Protein AF-A0A3A5ASE4-F1 (afdb_monomer)

pLDDT: mean 78.03, std 17.89, range [36.72, 95.62]

Mean predicted aligned error: 13.05 Å

Structure (mmCIF, N/CA/C/O backbone):
data_AF-A0A3A5ASE4-F1
#
_entry.id   AF-A0A3A5ASE4-F1
#
loop_
_atom_site.group_PDB
_atom_site.id
_atom_site.type_symbol
_atom_site.label_atom_id
_atom_site.label_alt_id
_atom_site.label_comp_id
_atom_site.label_asym_id
_atom_site.label_entity_id
_atom_site.label_seq_id
_atom_site.pdbx_PDB_ins_code
_atom_site.Cartn_x
_atom_site.Cartn_y
_atom_site.Cartn_z
_atom_site.occupancy
_atom_site.B_iso_or_equiv
_atom_site.auth_seq_id
_atom_site.auth_comp_id
_atom_site.auth_asym_id
_atom_site.auth_atom_id
_atom_site.pdbx_PDB_model_num
ATOM 1 N N . MET A 1 1 ? 5.913 5.026 -16.926 1.00 58.53 1 MET A N 1
ATOM 2 C CA . MET A 1 1 ? 5.910 3.605 -17.330 1.00 58.53 1 MET A CA 1
ATOM 3 C C . MET A 1 1 ? 4.471 3.152 -17.312 1.00 58.53 1 MET A C 1
ATOM 5 O O . MET A 1 1 ? 3.774 3.554 -16.390 1.00 58.53 1 MET A O 1
ATOM 9 N N . ASN A 1 2 ? 4.043 2.373 -18.300 1.00 71.88 2 ASN A N 1
ATOM 10 C CA . ASN A 1 2 ? 2.690 1.827 -18.318 1.00 71.88 2 AS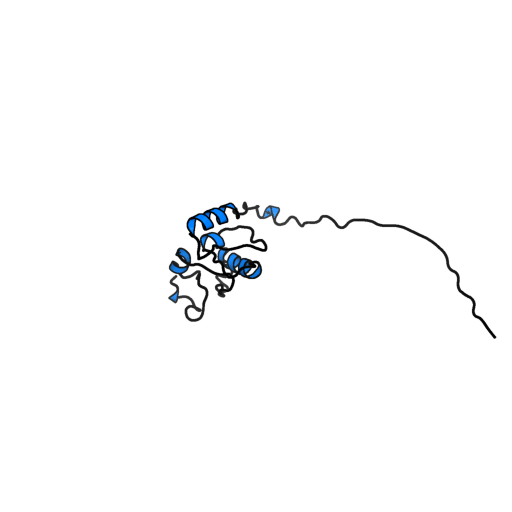N A CA 1
ATOM 11 C C . ASN A 1 2 ? 2.683 0.446 -17.658 1.00 71.88 2 ASN A C 1
ATOM 13 O O . ASN A 1 2 ? 3.694 -0.259 -17.664 1.00 71.88 2 ASN A O 1
ATOM 17 N N . ALA A 1 3 ? 1.530 0.029 -17.133 1.00 75.50 3 ALA A N 1
ATOM 18 C CA . ALA A 1 3 ? 1.371 -1.291 -16.525 1.00 75.50 3 ALA A CA 1
ATOM 19 C C . ALA A 1 3 ? 1.786 -2.426 -17.483 1.00 75.50 3 ALA A C 1
ATOM 21 O O . ALA A 1 3 ? 2.384 -3.407 -17.048 1.00 75.50 3 ALA A O 1
ATOM 22 N N . SER A 1 4 ? 1.553 -2.247 -18.787 1.00 81.50 4 SER A N 1
ATOM 23 C CA . SER A 1 4 ? 1.917 -3.181 -19.861 1.00 81.50 4 SER A CA 1
ATOM 24 C C . SER A 1 4 ? 3.424 -3.413 -20.022 1.00 81.50 4 SER A C 1
ATOM 26 O O . SER A 1 4 ? 3.824 -4.428 -20.581 1.00 81.50 4 SER A O 1
ATOM 28 N N . ASP A 1 5 ? 4.274 -2.512 -19.519 1.00 82.38 5 ASP A N 1
ATOM 29 C CA . ASP A 1 5 ? 5.736 -2.676 -19.547 1.00 82.38 5 ASP A CA 1
ATOM 30 C C . ASP A 1 5 ? 6.238 -3.571 -18.394 1.00 82.38 5 ASP A C 1
ATOM 32 O O . ASP A 1 5 ? 7.427 -3.896 -18.286 1.00 82.38 5 ASP A O 1
ATOM 36 N N . CYS A 1 6 ? 5.339 -3.964 -17.486 1.00 86.88 6 CYS A N 1
ATOM 37 C CA . CYS A 1 6 ? 5.652 -4.808 -16.349 1.00 86.88 6 CYS A CA 1
ATOM 38 C C . CYS A 1 6 ? 5.908 -6.252 -16.795 1.00 86.88 6 CYS A C 1
ATOM 40 O O . CYS A 1 6 ? 5.033 -6.929 -17.326 1.00 86.88 6 CYS A O 1
ATOM 42 N N . ARG A 1 7 ? 7.074 -6.802 -16.439 1.00 88.19 7 ARG A N 1
ATOM 43 C CA . ARG A 1 7 ? 7.436 -8.209 -16.722 1.00 88.19 7 ARG A CA 1
ATOM 44 C C . ARG A 1 7 ? 6.494 -9.246 -16.097 1.00 88.19 7 ARG A C 1
ATOM 46 O O . ARG A 1 7 ? 6.615 -10.433 -16.383 1.00 88.19 7 ARG A O 1
ATOM 53 N N . LYS A 1 8 ? 5.639 -8.822 -15.168 1.00 86.75 8 LYS A N 1
ATOM 54 C CA . LYS A 1 8 ? 4.665 -9.662 -14.470 1.00 86.75 8 LYS A CA 1
ATOM 55 C C . LYS A 1 8 ? 3.223 -9.256 -14.771 1.00 86.75 8 LYS A C 1
ATOM 57 O O . LYS A 1 8 ? 2.352 -9.757 -14.077 1.00 86.75 8 LYS A O 1
ATOM 62 N N . TYR A 1 9 ? 2.977 -8.403 -15.770 1.00 86.06 9 TYR A N 1
ATOM 63 C CA . TYR A 1 9 ? 1.654 -7.857 -16.091 1.00 86.06 9 TYR A CA 1
ATOM 64 C C . TYR A 1 9 ? 0.544 -8.925 -16.094 1.00 86.06 9 TYR A C 1
ATOM 66 O O . TYR A 1 9 ? -0.379 -8.819 -15.298 1.00 86.06 9 TYR A O 1
ATOM 74 N N . ASP A 1 10 ? 0.705 -10.017 -16.848 1.00 84.75 10 ASP A N 1
ATOM 75 C CA . ASP A 1 10 ? -0.306 -11.089 -16.947 1.00 84.75 10 ASP A CA 1
ATOM 76 C C . ASP A 1 10 ? -0.340 -12.079 -15.766 1.00 84.75 10 ASP A C 1
ATOM 78 O O . ASP A 1 10 ? -1.154 -12.997 -15.742 1.00 84.75 10 ASP A O 1
ATOM 82 N N . THR A 1 11 ? 0.579 -11.963 -14.801 1.00 87.75 11 THR A N 1
ATOM 83 C CA . THR A 1 11 ? 0.750 -12.964 -13.720 1.00 87.75 11 THR A CA 1
ATOM 84 C C . THR A 1 11 ? 0.734 -12.368 -12.315 1.00 87.75 11 THR A C 1
ATOM 86 O O . THR A 1 11 ? 0.893 -13.100 -11.341 1.00 87.75 11 THR A O 1
ATOM 89 N N . CYS A 1 12 ? 0.614 -11.048 -12.192 1.00 88.81 12 CYS A N 1
ATOM 90 C CA . CYS A 1 12 ? 0.630 -10.336 -10.922 1.00 88.81 12 CYS A CA 1
ATOM 91 C C . CYS A 1 12 ? 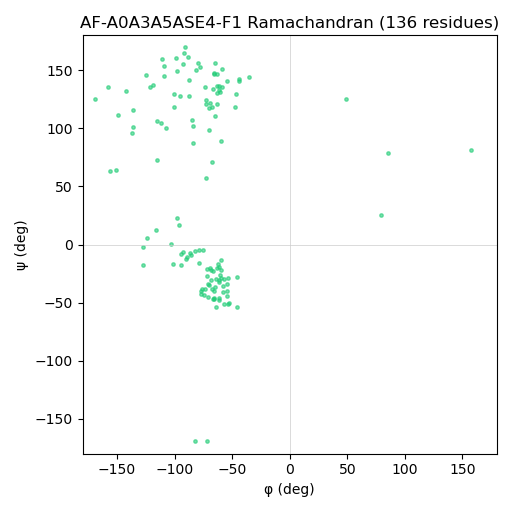-0.801 -10.004 -10.514 1.00 88.81 12 CYS A C 1
ATOM 93 O O . CYS A 1 12 ? -1.444 -9.208 -11.188 1.00 88.81 12 CYS A O 1
ATOM 95 N N . ASN A 1 13 ? -1.261 -10.532 -9.378 1.00 88.69 13 ASN A N 1
ATOM 96 C CA . ASN A 1 13 ? -2.599 -10.233 -8.855 1.00 88.69 13 ASN A CA 1
ATOM 97 C C . ASN A 1 13 ? -2.590 -9.117 -7.803 1.00 88.69 13 ASN A C 1
ATOM 99 O O . ASN A 1 13 ? -3.531 -8.992 -7.027 1.00 88.69 13 ASN A O 1
ATOM 103 N N . ALA A 1 14 ? -1.515 -8.327 -7.725 1.00 90.75 14 ALA A N 1
ATOM 104 C CA . ALA A 1 14 ? -1.455 -7.211 -6.790 1.00 90.75 14 ALA A CA 1
ATOM 105 C C . ALA A 1 14 ? -2.416 -6.092 -7.245 1.00 90.75 14 ALA A C 1
ATOM 107 O O . ALA A 1 14 ? -2.172 -5.507 -8.303 1.00 90.75 14 ALA A O 1
ATOM 108 N N . PRO A 1 15 ? -3.447 -5.743 -6.454 1.00 90.69 15 PRO A N 1
ATOM 109 C CA . PRO A 1 15 ? -4.464 -4.758 -6.841 1.00 90.69 15 PRO A CA 1
ATOM 110 C C . PRO A 1 15 ? -3.924 -3.322 -6.847 1.00 90.69 15 PRO A C 1
ATOM 112 O O . PRO A 1 15 ? -4.466 -2.451 -7.517 1.00 90.69 15 PRO A O 1
ATOM 115 N N . ILE A 1 16 ? -2.824 -3.070 -6.128 1.00 92.00 16 ILE A N 1
ATOM 116 C CA . ILE A 1 16 ? -2.086 -1.807 -6.178 1.00 92.00 16 ILE A CA 1
ATOM 117 C C . ILE A 1 16 ? -0.729 -2.067 -6.833 1.00 92.00 16 ILE A C 1
ATOM 119 O O . ILE A 1 16 ? 0.185 -2.630 -6.218 1.00 92.00 16 ILE A O 1
ATOM 123 N N . CYS A 1 17 ? -0.595 -1.651 -8.093 1.00 90.81 17 CYS A N 1
ATOM 124 C CA . CYS A 1 17 ? 0.618 -1.838 -8.880 1.00 90.81 17 CYS A CA 1
ATOM 125 C C . CYS A 1 17 ? 1.474 -0.553 -8.928 1.00 90.81 17 CYS A C 1
ATOM 127 O O . CYS A 1 17 ? 0.980 0.497 -9.326 1.00 90.81 17 CYS A O 1
ATOM 129 N N . PRO A 1 18 ? 2.786 -0.621 -8.622 1.00 89.00 18 PRO A N 1
ATOM 130 C CA . PRO A 1 18 ? 3.703 0.522 -8.727 1.00 89.00 18 PRO A CA 1
ATOM 131 C C . PRO A 1 18 ? 3.859 1.110 -10.137 1.00 89.00 18 PRO A C 1
ATOM 133 O O . PRO A 1 18 ? 4.355 2.224 -10.279 1.00 89.00 18 PRO A O 1
ATOM 136 N N . LEU A 1 19 ? 3.509 0.339 -11.170 1.00 89.38 19 LEU A N 1
ATOM 137 C CA . LEU A 1 19 ? 3.606 0.729 -12.579 1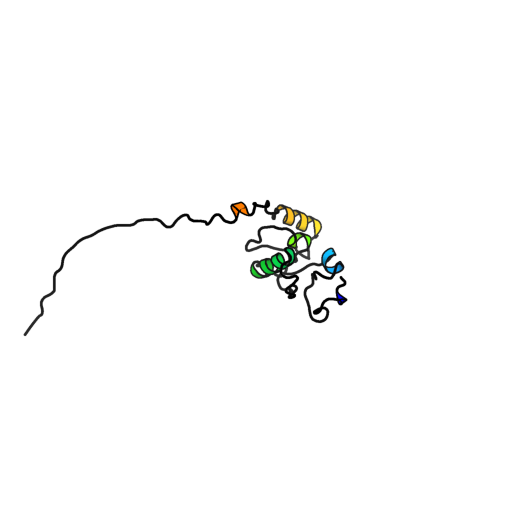.00 89.38 19 LEU A CA 1
ATOM 138 C C . LEU A 1 19 ? 2.254 1.103 -13.192 1.00 89.38 19 LEU A C 1
ATOM 140 O O . LEU A 1 19 ? 2.207 1.427 -14.375 1.00 89.38 19 LEU A O 1
ATOM 144 N N . ASP A 1 20 ? 1.174 1.046 -12.414 1.00 88.75 20 ASP A N 1
ATOM 145 C CA . ASP A 1 20 ? -0.155 1.432 -12.869 1.00 88.75 20 ASP A CA 1
ATOM 146 C C . ASP A 1 20 ? -0.664 2.647 -12.088 1.00 88.75 20 ASP A C 1
ATOM 148 O O . ASP A 1 20 ? -1.067 2.550 -10.929 1.00 88.75 20 ASP A O 1
ATOM 152 N N . GLU A 1 21 ? -0.670 3.807 -12.740 1.00 87.50 21 GLU A N 1
ATOM 153 C CA . GLU A 1 21 ? -1.137 5.057 -12.137 1.00 87.50 21 GLU A CA 1
ATOM 154 C C . GLU A 1 21 ? -2.611 5.002 -11.726 1.00 87.50 21 GLU A C 1
ATOM 156 O O . GLU A 1 21 ? -2.997 5.662 -10.760 1.00 87.50 21 GLU A O 1
ATOM 161 N N . GLN A 1 22 ? -3.442 4.230 -12.434 1.00 87.06 22 GLN A N 1
ATOM 162 C CA . GLN A 1 22 ? -4.860 4.120 -12.106 1.00 87.06 22 GLN A CA 1
ATOM 163 C C . GLN A 1 22 ? -5.057 3.325 -10.813 1.00 87.06 22 GLN A C 1
ATOM 165 O O . GLN A 1 22 ? -5.767 3.784 -9.913 1.00 87.06 22 GLN A O 1
ATOM 170 N N . SER A 1 23 ? -4.354 2.196 -10.680 1.00 88.44 23 SER A N 1
ATOM 171 C CA . SER A 1 23 ? -4.288 1.440 -9.427 1.00 88.44 23 SER A CA 1
ATOM 172 C C . SER A 1 23 ? -3.746 2.277 -8.267 1.00 88.44 23 SER A C 1
ATOM 174 O O . SER A 1 23 ? -4.212 2.143 -7.144 1.00 88.44 23 SER A O 1
ATOM 176 N N . LEU A 1 24 ? -2.793 3.184 -8.497 1.00 89.25 24 LEU A N 1
ATOM 177 C CA . LEU A 1 24 ? -2.300 4.062 -7.429 1.00 89.25 24 LEU A CA 1
ATOM 178 C C . LEU A 1 24 ? -3.333 5.123 -7.006 1.00 89.25 24 LEU A C 1
ATOM 180 O O . LEU A 1 24 ? -3.403 5.476 -5.831 1.00 89.25 24 LEU A O 1
ATOM 184 N N . LYS A 1 25 ? -4.158 5.629 -7.930 1.00 87.19 25 LYS A N 1
ATOM 185 C CA . LYS A 1 25 ? -5.150 6.680 -7.629 1.00 87.19 25 LYS A CA 1
ATOM 186 C C . LYS A 1 25 ? -6.391 6.160 -6.912 1.00 87.19 25 LYS A C 1
ATOM 188 O O . LYS A 1 25 ? -6.881 6.827 -6.006 1.00 87.19 25 LYS A O 1
ATOM 193 N N . CYS A 1 26 ? -6.913 5.015 -7.342 1.00 86.94 26 CYS A N 1
ATOM 194 C CA . CYS A 1 26 ? -8.200 4.491 -6.872 1.00 86.94 26 CYS A CA 1
ATOM 195 C C . CYS A 1 26 ? -8.096 3.080 -6.283 1.00 86.94 26 CYS A C 1
ATOM 197 O O . CYS A 1 26 ? -9.119 2.467 -5.990 1.00 86.94 26 CYS A O 1
ATOM 199 N N . GLY A 1 27 ? -6.885 2.540 -6.146 1.00 88.00 27 GLY A N 1
ATOM 200 C CA . GLY A 1 27 ? -6.685 1.185 -5.659 1.00 88.00 27 GLY A CA 1
ATOM 201 C C . GLY A 1 27 ? -6.937 1.059 -4.165 1.00 88.00 27 GLY A C 1
ATOM 202 O O . GLY A 1 27 ? -6.462 1.853 -3.344 1.00 88.00 27 GLY A O 1
ATOM 203 N N . ILE A 1 28 ? -7.648 -0.008 -3.837 1.00 93.81 28 ILE A N 1
ATOM 204 C CA . ILE A 1 28 ? -7.802 -0.537 -2.491 1.00 93.81 28 ILE A CA 1
ATOM 205 C C . ILE A 1 28 ? -7.032 -1.854 -2.404 1.00 93.81 28 ILE A C 1
ATOM 207 O O . ILE A 1 28 ? -6.797 -2.514 -3.414 1.00 93.81 28 ILE A O 1
ATOM 211 N N . TRP A 1 29 ? -6.596 -2.212 -1.203 1.00 95.62 29 TRP A N 1
ATOM 212 C CA . TRP A 1 29 ? -5.898 -3.470 -0.956 1.00 95.62 29 TRP A CA 1
ATOM 213 C C . TRP A 1 29 ? -6.316 -4.061 0.384 1.00 95.62 29 TRP A C 1
ATOM 215 O O . TRP A 1 29 ? -6.289 -3.366 1.405 1.00 95.62 29 TRP A O 1
ATOM 225 N N . TYR A 1 30 ? -6.648 -5.343 0.393 1.00 94.50 30 TYR A N 1
ATOM 226 C CA . TYR A 1 30 ? -6.971 -6.118 1.580 1.00 94.50 30 TYR A CA 1
ATOM 227 C C . TYR A 1 30 ? -5.755 -6.928 2.066 1.00 94.50 30 TYR A C 1
ATOM 229 O O . TYR A 1 30 ? -4.912 -7.336 1.267 1.00 94.50 30 TYR A O 1
ATOM 237 N N . PRO A 1 31 ? -5.614 -7.181 3.382 1.00 92.81 31 PRO A N 1
ATOM 238 C CA . PRO A 1 31 ? -4.455 -7.884 3.941 1.00 92.81 31 PRO A CA 1
ATOM 239 C C . PRO A 1 31 ? -4.198 -9.307 3.430 1.00 92.81 31 PRO A C 1
ATOM 241 O O . PRO A 1 31 ? -3.077 -9.796 3.583 1.00 92.81 31 PRO A O 1
ATOM 244 N N . ASP A 1 32 ? -5.214 -9.971 2.889 1.00 92.06 32 ASP A N 1
ATOM 245 C CA . ASP A 1 32 ? -5.160 -11.298 2.272 1.00 92.06 32 ASP A CA 1
ATOM 246 C C . ASP A 1 32 ? -4.838 -11.267 0.768 1.00 92.06 32 ASP A C 1
ATOM 248 O O . ASP A 1 32 ? -4.511 -12.307 0.196 1.00 92.06 32 ASP A O 1
ATOM 252 N N . GLU A 1 33 ? -4.852 -10.091 0.137 1.00 93.94 33 GLU A N 1
ATOM 253 C CA . GLU A 1 33 ? -4.498 -9.930 -1.271 1.00 93.94 33 GLU A CA 1
ATOM 254 C C . GLU A 1 33 ? -2.983 -9.894 -1.507 1.00 93.94 33 GLU A C 1
ATOM 256 O O . GLU A 1 33 ? -2.171 -9.512 -0.652 1.00 93.94 33 GLU A O 1
ATOM 261 N N . GLU A 1 34 ? -2.586 -10.247 -2.732 1.00 92.12 34 GLU A N 1
ATOM 262 C CA . GLU A 1 34 ? -1.182 -10.259 -3.118 1.00 92.12 34 GLU A CA 1
ATOM 263 C C . GLU A 1 34 ? -0.565 -8.853 -3.115 1.00 92.12 34 GLU A C 1
ATOM 265 O O . GLU A 1 34 ? -1.182 -7.839 -3.438 1.00 92.12 34 GLU A O 1
ATOM 270 N N . VAL A 1 35 ? 0.719 -8.803 -2.772 1.00 93.00 35 VAL A N 1
ATOM 271 C CA . VAL A 1 35 ? 1.540 -7.593 -2.844 1.00 93.00 35 VAL A CA 1
ATOM 272 C C . VAL A 1 35 ? 2.528 -7.759 -3.989 1.00 93.00 35 VAL A C 1
ATOM 274 O O . VAL A 1 35 ? 3.035 -8.860 -4.204 1.00 93.00 35 VAL A O 1
ATOM 277 N N . CY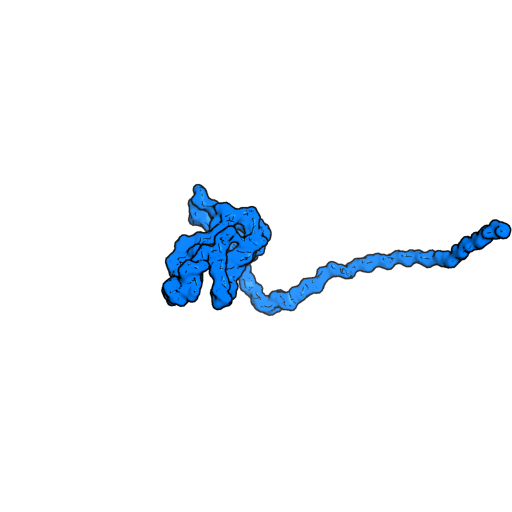S A 1 36 ? 2.849 -6.667 -4.690 1.00 91.94 36 CYS A N 1
ATOM 278 C CA . CYS A 1 36 ? 3.777 -6.692 -5.820 1.00 91.94 36 CYS A CA 1
ATOM 279 C C . CYS A 1 36 ? 5.076 -7.467 -5.480 1.00 91.94 36 CYS A C 1
ATOM 281 O O . CYS A 1 36 ? 5.814 -7.067 -4.570 1.00 91.94 36 CYS A O 1
ATOM 283 N N . PRO A 1 37 ? 5.387 -8.568 -6.197 1.00 88.25 37 PRO A N 1
ATOM 284 C CA . PRO A 1 37 ? 6.524 -9.432 -5.874 1.00 88.25 37 PRO A CA 1
ATOM 285 C C . PRO A 1 37 ? 7.846 -8.963 -6.505 1.00 88.25 37 PRO A C 1
ATOM 287 O O . PRO A 1 37 ? 8.904 -9.533 -6.228 1.00 88.25 37 PRO A O 1
ATOM 290 N N . ILE A 1 38 ? 7.814 -7.948 -7.377 1.00 89.94 38 ILE A N 1
ATOM 291 C CA . ILE A 1 38 ? 8.992 -7.475 -8.114 1.00 89.94 38 ILE A CA 1
ATOM 292 C C . ILE A 1 38 ? 9.970 -6.798 -7.154 1.00 89.94 38 ILE A C 1
ATOM 294 O O . ILE A 1 38 ? 9.648 -5.800 -6.509 1.00 89.94 38 ILE A O 1
ATOM 298 N N . ARG A 1 39 ? 11.200 -7.320 -7.106 1.00 87.50 39 ARG A N 1
ATOM 299 C CA . ARG A 1 39 ? 12.260 -6.883 -6.180 1.00 87.50 39 ARG A CA 1
ATOM 300 C C . ARG A 1 39 ? 12.602 -5.396 -6.276 1.00 87.50 39 ARG A C 1
ATOM 302 O O . ARG A 1 39 ? 12.985 -4.818 -5.267 1.00 87.50 39 ARG A O 1
ATOM 309 N N . ASP A 1 40 ? 12.438 -4.784 -7.441 1.00 87.81 40 ASP A N 1
ATOM 310 C CA . ASP A 1 40 ? 12.708 -3.355 -7.623 1.00 87.81 40 ASP A CA 1
ATOM 311 C C . ASP A 1 40 ? 11.691 -2.489 -6.861 1.00 87.81 40 ASP A C 1
ATOM 313 O O . ASP A 1 40 ? 12.030 -1.424 -6.351 1.00 87.81 40 ASP A O 1
ATOM 317 N N . TYR A 1 41 ? 10.457 -2.982 -6.699 1.00 89.19 41 TYR A N 1
ATOM 318 C CA . TYR A 1 41 ? 9.367 -2.243 -6.062 1.00 89.19 41 TYR A CA 1
ATOM 319 C C . TYR A 1 41 ? 9.100 -2.649 -4.613 1.00 89.19 41 TYR A C 1
ATOM 321 O O . TYR A 1 41 ? 8.503 -1.873 -3.871 1.00 89.19 41 TYR A O 1
ATOM 329 N N . VAL A 1 42 ? 9.592 -3.805 -4.142 1.00 86.62 42 VAL A N 1
ATOM 330 C CA . VAL A 1 42 ? 9.417 -4.198 -2.725 1.00 86.62 42 VAL A CA 1
ATOM 331 C C . VAL A 1 42 ? 10.080 -3.234 -1.735 1.00 86.62 42 VAL A C 1
ATOM 333 O O . VAL A 1 42 ? 9.784 -3.285 -0.540 1.00 86.62 42 VAL A O 1
ATOM 336 N N . ALA A 1 43 ? 10.997 -2.385 -2.209 1.00 87.31 43 ALA A N 1
ATOM 337 C CA . ALA A 1 43 ? 11.655 -1.361 -1.408 1.00 87.31 43 ALA A CA 1
ATOM 338 C C . ALA A 1 43 ? 10.786 -0.109 -1.187 1.00 87.31 43 ALA A C 1
ATOM 340 O O . ALA A 1 43 ? 11.085 0.657 -0.271 1.00 87.31 43 ALA A O 1
ATOM 341 N N . LEU A 1 44 ? 9.717 0.086 -1.969 1.00 90.88 44 LEU A N 1
ATOM 342 C CA . LEU A 1 44 ? 8.833 1.242 -1.834 1.00 90.88 44 LEU A CA 1
ATOM 343 C C . LEU A 1 44 ? 8.171 1.259 -0.444 1.00 90.88 44 LEU A C 1
ATOM 345 O O . LEU A 1 44 ? 7.706 0.211 0.016 1.00 90.88 44 LEU A O 1
ATOM 349 N N . PRO A 1 45 ? 8.093 2.422 0.233 1.00 89.62 45 PRO A N 1
ATOM 350 C CA . PRO A 1 45 ? 7.559 2.501 1.592 1.00 89.62 45 PRO A CA 1
ATOM 351 C C . PRO A 1 45 ? 6.157 1.902 1.739 1.00 89.62 45 PRO A C 1
ATOM 353 O O . PRO A 1 45 ? 5.929 1.120 2.660 1.00 89.62 45 PRO A O 1
ATOM 356 N N . TRP A 1 46 ? 5.248 2.191 0.805 1.00 91.19 46 TRP A N 1
ATOM 357 C CA . TRP A 1 46 ? 3.876 1.685 0.844 1.00 91.19 46 TRP A CA 1
ATOM 358 C C . TRP A 1 46 ? 3.788 0.177 0.574 1.00 91.19 46 TRP A C 1
ATOM 360 O O . TRP A 1 46 ? 3.025 -0.516 1.246 1.00 91.19 46 TRP A O 1
ATOM 370 N N . VAL A 1 47 ? 4.649 -0.369 -0.293 1.00 92.69 47 VAL A N 1
ATOM 371 C CA . VAL A 1 47 ? 4.755 -1.824 -0.516 1.00 92.69 47 VAL A CA 1
ATOM 372 C C . VAL A 1 47 ? 5.276 -2.520 0.745 1.00 92.69 47 VAL A C 1
ATOM 374 O O . VAL A 1 47 ? 4.786 -3.577 1.151 1.00 92.69 47 VAL A O 1
ATOM 377 N N . GLN A 1 48 ? 6.244 -1.913 1.440 1.00 91.50 48 GLN A N 1
ATOM 378 C CA . GLN A 1 48 ? 6.689 -2.413 2.741 1.00 91.50 48 GLN A CA 1
ATOM 379 C C . GLN A 1 48 ? 5.585 -2.329 3.800 1.00 91.50 48 GLN A C 1
ATOM 381 O O . GLN A 1 48 ? 5.506 -3.219 4.653 1.00 91.50 48 GLN A O 1
ATOM 386 N N . SER A 1 49 ? 4.757 -1.282 3.772 1.00 91.88 49 SER A N 1
ATOM 387 C CA . SER A 1 49 ? 3.590 -1.149 4.646 1.00 91.88 49 SER A CA 1
ATOM 388 C C . SER A 1 49 ? 2.597 -2.281 4.405 1.00 91.88 49 SER A C 1
ATOM 390 O O . SER A 1 49 ? 2.253 -2.950 5.377 1.00 91.88 49 SER A O 1
ATOM 392 N N . GLN A 1 50 ? 2.244 -2.596 3.151 1.00 93.38 50 GLN A N 1
ATOM 393 C CA . GLN A 1 50 ? 1.381 -3.743 2.824 1.00 93.38 50 GLN A CA 1
ATOM 394 C C . GLN A 1 50 ? 1.932 -5.043 3.426 1.00 93.38 50 GLN A C 1
ATOM 396 O O . GLN A 1 50 ? 1.257 -5.715 4.200 1.00 93.38 50 GLN A O 1
ATOM 401 N N . ARG A 1 51 ? 3.218 -5.357 3.203 1.00 91.88 51 ARG A N 1
ATOM 402 C CA . ARG A 1 51 ? 3.841 -6.586 3.746 1.00 91.88 51 ARG A CA 1
ATOM 403 C C . ARG A 1 51 ? 3.893 -6.624 5.275 1.00 91.88 51 ARG A C 1
ATOM 405 O O . ARG A 1 51 ? 3.912 -7.707 5.860 1.00 91.88 51 ARG A O 1
ATOM 412 N N . LYS A 1 52 ? 3.986 -5.467 5.937 1.00 90.62 52 LYS A N 1
ATOM 413 C CA . LYS A 1 52 ? 3.927 -5.373 7.405 1.00 90.62 52 LYS A CA 1
ATOM 414 C C . LYS A 1 52 ? 2.498 -5.562 7.901 1.00 90.62 52 LYS A C 1
ATOM 416 O O . LYS A 1 52 ? 2.315 -6.281 8.877 1.00 90.62 52 LYS A O 1
ATOM 421 N N . ILE A 1 53 ? 1.521 -4.947 7.238 1.00 91.75 53 ILE A N 1
ATOM 422 C CA . ILE A 1 53 ? 0.098 -5.044 7.573 1.00 91.75 53 ILE A CA 1
ATOM 423 C C . ILE A 1 53 ? -0.397 -6.472 7.361 1.00 91.75 53 ILE A C 1
ATOM 425 O O . ILE A 1 53 ? -0.952 -7.029 8.295 1.00 91.75 53 ILE A O 1
ATOM 429 N N . ALA A 1 54 ? -0.080 -7.122 6.239 1.00 91.00 54 ALA A N 1
ATOM 430 C CA . ALA A 1 54 ? -0.447 -8.51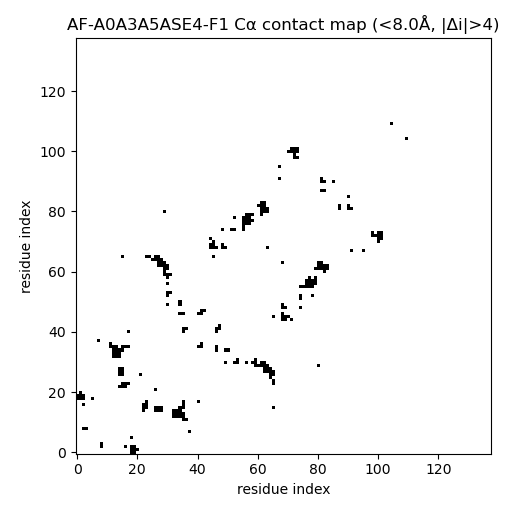9 5.973 1.00 91.00 54 ALA A CA 1
ATOM 431 C C . ALA A 1 54 ? 0.001 -9.487 7.089 1.00 91.00 54 ALA A C 1
ATOM 433 O O . ALA A 1 54 ? -0.637 -10.495 7.355 1.00 91.00 54 ALA A O 1
ATOM 434 N N . LYS A 1 55 ? 1.094 -9.166 7.797 1.00 88.81 55 LYS A N 1
ATOM 435 C CA . LYS A 1 55 ? 1.616 -9.971 8.919 1.00 88.81 55 LYS A CA 1
ATOM 436 C C . LYS A 1 55 ? 1.059 -9.589 10.295 1.00 88.81 55 LYS A C 1
ATOM 438 O O . LYS A 1 55 ? 1.371 -10.261 11.276 1.00 88.81 55 LYS A O 1
ATOM 443 N N . ARG A 1 56 ? 0.385 -8.444 10.418 1.00 87.62 56 ARG A N 1
ATOM 444 C CA . ARG A 1 56 ? 0.016 -7.810 11.705 1.00 87.62 56 ARG A CA 1
ATOM 445 C C . ARG A 1 56 ? -1.466 -7.474 11.823 1.00 87.62 56 ARG A C 1
ATOM 447 O O . ARG A 1 56 ? -1.925 -7.213 12.937 1.00 87.62 56 ARG A O 1
ATOM 454 N N . SER A 1 57 ? -2.166 -7.436 10.697 1.00 84.94 57 SER A N 1
ATOM 455 C CA . SER A 1 57 ? -3.611 -7.358 10.621 1.00 84.94 57 SER A CA 1
ATOM 456 C C . SER A 1 57 ? -4.196 -8.608 11.279 1.00 84.94 57 SER A C 1
ATOM 458 O O . SER A 1 57 ? -3.729 -9.721 11.042 1.00 84.94 57 SER A O 1
ATOM 460 N N . GLY A 1 58 ? -5.192 -8.401 12.137 1.00 78.31 5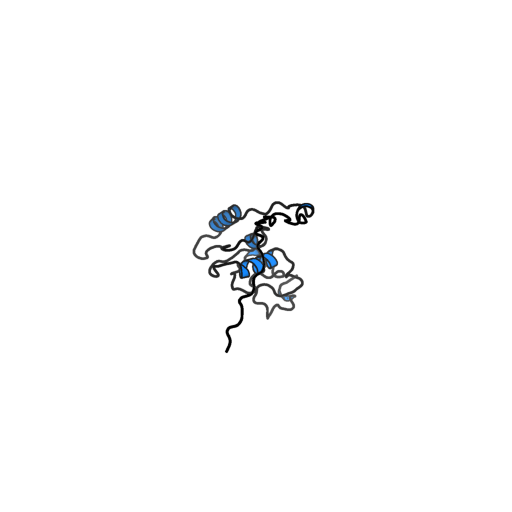8 GLY A N 1
ATOM 461 C CA . GLY A 1 58 ? -6.048 -9.479 12.632 1.00 78.31 58 GLY A CA 1
ATOM 462 C C . GLY A 1 58 ? -7.319 -9.663 11.799 1.00 78.31 58 GLY A C 1
ATOM 463 O O . GLY A 1 58 ? -8.067 -10.596 12.060 1.00 78.31 58 GLY A O 1
ATOM 464 N N . ARG A 1 59 ? -7.572 -8.768 10.835 1.00 84.44 59 ARG A N 1
ATOM 465 C CA . ARG A 1 59 ? -8.822 -8.645 10.080 1.00 84.44 59 ARG A CA 1
ATOM 466 C C . ARG A 1 59 ? -8.537 -8.443 8.595 1.00 84.44 59 ARG A C 1
ATOM 468 O O . ARG A 1 59 ? -7.918 -7.451 8.209 1.00 84.44 59 ARG A O 1
ATOM 475 N N . THR A 1 60 ? -8.949 -9.405 7.778 1.00 88.31 60 THR A N 1
ATOM 476 C CA . THR A 1 60 ? -8.763 -9.400 6.317 1.00 88.31 60 THR A CA 1
ATOM 477 C C . THR A 1 60 ? -9.978 -8.842 5.576 1.00 88.31 60 THR A C 1
ATOM 479 O O . THR A 1 60 ? -9.895 -8.576 4.393 1.00 88.31 60 THR A O 1
ATOM 482 N N . ASP A 1 61 ? -11.083 -8.590 6.277 1.00 91.31 61 ASP A N 1
ATOM 483 C CA . ASP A 1 61 ? -12.341 -8.015 5.779 1.00 91.31 61 ASP A CA 1
ATOM 484 C C . ASP A 1 61 ? -12.280 -6.498 5.527 1.00 91.31 61 ASP A C 1
ATOM 486 O O . ASP A 1 61 ? -13.237 -5.900 5.042 1.00 91.31 61 ASP A O 1
ATOM 490 N N . ARG A 1 62 ? -11.157 -5.854 5.860 1.00 92.69 62 ARG A N 1
ATOM 491 C CA . ARG A 1 62 ? -10.987 -4.398 5.795 1.00 92.69 62 ARG A CA 1
ATOM 492 C C . ARG A 1 62 ? -9.878 -4.009 4.839 1.00 92.69 62 ARG A C 1
ATOM 494 O O . ARG A 1 62 ? -8.791 -4.584 4.893 1.00 92.69 62 ARG A O 1
ATOM 501 N N . TYR A 1 63 ? -10.123 -2.978 4.038 1.00 94.31 63 TYR A N 1
ATOM 502 C CA . TYR A 1 63 ? -9.184 -2.532 3.014 1.00 94.31 63 TYR A CA 1
ATOM 503 C C . TYR A 1 63 ? -8.343 -1.341 3.463 1.00 94.31 63 TYR A C 1
ATOM 505 O O . TYR A 1 63 ? -8.673 -0.592 4.383 1.00 94.31 63 TYR A O 1
ATOM 513 N N . PHE A 1 64 ? -7.227 -1.151 2.778 1.00 94.12 64 PHE A N 1
ATOM 514 C CA . PHE A 1 64 ? -6.331 -0.023 2.939 1.00 94.12 64 PHE A CA 1
ATOM 515 C C . PHE A 1 64 ? -6.213 0.703 1.605 1.00 94.12 64 PHE A C 1
ATOM 517 O O . PHE A 1 64 ? -6.033 0.078 0.561 1.00 94.12 64 PHE A O 1
ATOM 524 N N . THR A 1 65 ? -6.282 2.030 1.646 1.00 93.38 65 THR A N 1
ATOM 525 C CA . THR A 1 65 ? -6.034 2.880 0.478 1.00 93.38 65 THR A CA 1
ATOM 526 C C . THR A 1 65 ? -4.552 3.225 0.373 1.00 93.38 65 THR A C 1
ATOM 528 O O . THR A 1 65 ? -3.811 3.169 1.365 1.00 93.38 65 THR A O 1
ATOM 531 N N . LEU A 1 66 ? -4.100 3.653 -0.810 1.00 91.50 66 LEU A N 1
ATOM 532 C CA . LEU A 1 66 ? -2.710 4.084 -0.995 1.00 91.50 66 LEU A CA 1
ATOM 533 C C . LEU A 1 66 ? -2.306 5.181 0.007 1.00 91.50 66 LEU A C 1
ATOM 535 O O . LEU A 1 66 ? -1.234 5.100 0.605 1.00 91.50 66 LEU A O 1
ATOM 539 N N . SER A 1 67 ? -3.193 6.143 0.290 1.00 89.88 67 SER A N 1
ATOM 540 C CA . SER A 1 67 ? -2.935 7.222 1.257 1.00 89.88 67 SER A CA 1
ATOM 541 C C . SER A 1 67 ? -2.654 6.723 2.681 1.00 89.88 67 SER A C 1
ATOM 543 O O . SER A 1 67 ? -1.931 7.377 3.437 1.00 89.88 67 SER A O 1
ATOM 545 N N . MET A 1 68 ? -3.212 5.572 3.069 1.00 90.81 68 MET A N 1
ATOM 546 C CA . MET A 1 68 ? -2.915 4.928 4.352 1.00 90.81 68 MET A CA 1
ATOM 547 C C . MET A 1 68 ? -1.566 4.206 4.314 1.00 90.81 68 MET A C 1
ATOM 549 O O . MET A 1 68 ? -0.815 4.255 5.288 1.00 90.81 68 MET A O 1
ATOM 553 N N . LEU A 1 69 ? -1.253 3.545 3.198 1.00 91.44 69 LEU A N 1
ATOM 554 C CA . LEU A 1 69 ? -0.042 2.738 3.024 1.00 91.44 69 LEU A CA 1
ATOM 555 C C . LEU A 1 69 ? 1.224 3.593 2.871 1.00 91.44 69 LEU A C 1
ATOM 557 O O . LEU A 1 69 ? 2.272 3.242 3.420 1.00 91.44 69 LEU A O 1
ATOM 561 N N . GLU A 1 70 ? 1.126 4.719 2.162 1.00 89.88 70 GLU A N 1
ATOM 562 C CA . GLU A 1 70 ? 2.205 5.703 2.001 1.00 89.88 70 GLU A CA 1
ATOM 563 C C . GLU A 1 70 ? 2.506 6.458 3.291 1.00 89.88 70 GLU A C 1
ATOM 565 O O . GLU A 1 70 ? 3.607 6.983 3.475 1.00 89.88 70 GLU A O 1
ATOM 570 N N . ARG A 1 71 ? 1.558 6.475 4.230 1.00 83.44 71 ARG A N 1
ATOM 571 C CA . ARG A 1 71 ? 1.768 7.118 5.515 1.00 83.44 71 ARG A CA 1
ATOM 572 C C . ARG A 1 71 ? 2.819 6.356 6.315 1.00 83.44 71 ARG A C 1
ATOM 574 O O . ARG A 1 71 ? 2.605 5.217 6.730 1.00 83.44 71 ARG A O 1
ATOM 581 N N . ASN A 1 72 ? 3.928 7.027 6.626 1.00 80.81 72 ASN A N 1
ATOM 582 C CA . ASN A 1 72 ? 5.015 6.503 7.458 1.00 80.81 72 ASN A CA 1
ATOM 583 C C . ASN A 1 72 ? 4.618 6.424 8.953 1.00 80.81 72 ASN A C 1
ATOM 585 O O . ASN A 1 72 ? 5.226 7.038 9.835 1.00 80.81 72 ASN A O 1
ATOM 589 N N . CYS A 1 73 ? 3.545 5.693 9.252 1.00 83.31 73 CYS A N 1
ATOM 590 C CA . CYS A 1 73 ? 3.028 5.463 10.594 1.00 83.31 73 CYS A CA 1
ATOM 591 C C . CYS A 1 73 ? 3.631 4.197 11.225 1.00 83.31 73 CYS A C 1
ATOM 593 O O . CYS A 1 73 ? 4.337 3.398 10.603 1.00 83.31 73 CYS A O 1
ATOM 595 N N . THR A 1 74 ? 3.391 4.010 12.525 1.00 82.06 74 THR A N 1
ATOM 596 C CA . THR A 1 74 ? 3.805 2.777 13.205 1.00 82.06 74 THR A CA 1
ATOM 597 C C . THR A 1 74 ? 2.748 1.702 13.016 1.00 82.06 74 THR A C 1
ATOM 599 O O . THR A 1 74 ? 1.727 1.736 13.693 1.00 82.06 74 THR A O 1
ATOM 602 N N . ILE A 1 75 ? 3.042 0.710 12.176 1.00 85.12 75 ILE A N 1
ATOM 603 C CA . ILE A 1 75 ? 2.214 -0.491 12.033 1.00 85.12 75 ILE A CA 1
ATOM 604 C C . ILE A 1 75 ? 2.335 -1.339 13.309 1.00 85.12 75 ILE A C 1
ATOM 606 O O . ILE A 1 75 ? 3.334 -2.038 13.509 1.00 85.12 75 ILE A O 1
ATOM 610 N N . ARG A 1 76 ? 1.358 -1.216 14.214 1.00 78.94 76 ARG A N 1
ATOM 611 C CA . ARG A 1 76 ? 1.245 -2.027 15.440 1.00 78.94 76 ARG A CA 1
ATOM 612 C C . ARG A 1 76 ? 0.384 -3.269 15.176 1.00 78.94 76 ARG A C 1
ATOM 614 O O . ARG A 1 76 ? -0.289 -3.353 14.155 1.00 78.94 76 ARG A O 1
ATOM 621 N N . GLY A 1 77 ? 0.447 -4.253 16.076 1.00 79.62 77 GLY A N 1
ATOM 622 C CA . GLY A 1 77 ? -0.467 -5.399 16.028 1.00 79.62 77 GLY A CA 1
ATOM 623 C C . GLY A 1 77 ? -1.908 -4.934 16.232 1.00 79.62 77 GLY A C 1
ATOM 624 O O . GLY A 1 77 ? -2.138 -4.082 17.089 1.00 79.62 77 GLY A O 1
ATOM 625 N N . GLY A 1 78 ? -2.836 -5.462 15.431 1.00 80.75 78 GLY A N 1
ATOM 626 C CA . GLY A 1 78 ? -4.232 -5.013 15.432 1.00 80.75 78 GLY A CA 1
ATOM 627 C C . GLY A 1 78 ? -4.459 -3.717 14.653 1.00 80.75 78 GLY A C 1
ATOM 628 O O . GLY A 1 78 ? -5.382 -2.977 14.966 1.00 80.75 78 GLY A O 1
ATOM 629 N N . ILE A 1 79 ? -3.604 -3.408 13.674 1.00 87.00 79 ILE A N 1
ATOM 630 C CA . ILE A 1 79 ? -3.919 -2.363 12.698 1.00 87.00 79 ILE A CA 1
ATOM 631 C C . ILE A 1 79 ? -5.097 -2.820 11.838 1.00 87.00 79 ILE A C 1
ATOM 633 O O . ILE A 1 79 ? -5.118 -3.955 11.360 1.00 87.00 79 ILE A O 1
ATOM 637 N N . GLU A 1 80 ? -6.061 -1.931 11.645 1.00 90.12 80 GLU A N 1
ATOM 638 C CA . GLU A 1 80 ? -7.297 -2.232 10.928 1.00 90.12 80 GLU A CA 1
ATOM 639 C C . GLU A 1 80 ? -7.485 -1.248 9.782 1.00 90.12 80 GLU A C 1
ATOM 641 O O . GLU A 1 80 ? -7.076 -0.084 9.878 1.00 90.12 80 GLU A O 1
ATOM 646 N N . GLY A 1 81 ? -8.063 -1.749 8.696 1.00 91.44 81 GLY A N 1
ATOM 647 C CA . GLY A 1 81 ? -8.394 -0.964 7.51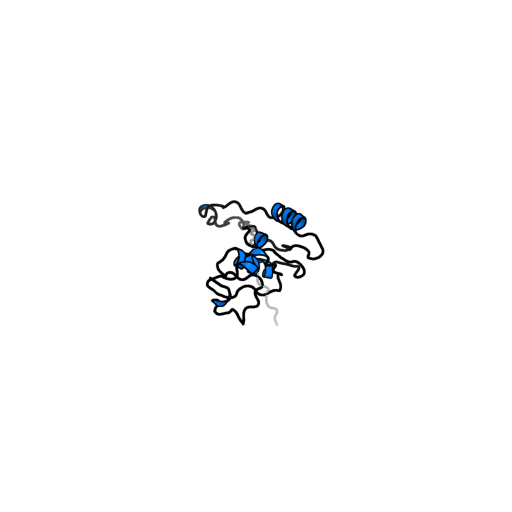7 1.00 91.44 81 GLY A CA 1
ATOM 648 C C . GLY A 1 81 ? -9.717 -0.214 7.660 1.00 91.44 81 GLY A C 1
ATOM 649 O O . GLY A 1 81 ? -10.306 -0.144 8.746 1.00 91.44 81 GLY A O 1
ATOM 650 N N . LEU A 1 82 ? -10.170 0.327 6.538 1.00 92.94 82 LEU A N 1
ATOM 651 C CA . LEU A 1 82 ? -11.498 0.895 6.363 1.00 92.94 82 LEU A CA 1
ATOM 652 C C . LEU A 1 82 ? -12.508 -0.221 6.086 1.00 92.94 82 LEU A C 1
ATOM 654 O O . LEU A 1 82 ? -12.169 -1.270 5.533 1.00 92.94 82 LEU A O 1
ATOM 658 N N . ASP A 1 83 ? -13.737 0.018 6.512 1.00 92.50 83 ASP A N 1
ATOM 659 C CA . ASP A 1 83 ? -14.867 -0.875 6.321 1.00 92.50 83 ASP A CA 1
ATOM 660 C C . ASP A 1 83 ? -15.545 -0.578 4.966 1.00 92.50 83 ASP A C 1
ATOM 662 O O . ASP A 1 83 ? -15.813 0.601 4.694 1.00 92.50 83 ASP A O 1
ATOM 666 N N . PRO A 1 84 ? -15.771 -1.583 4.093 1.00 91.44 84 PRO A N 1
ATOM 667 C CA . PRO A 1 84 ? -16.419 -1.390 2.790 1.00 91.44 84 PRO A CA 1
ATOM 668 C C . PRO A 1 84 ? -17.902 -1.021 2.885 1.00 91.44 84 PRO A C 1
ATOM 670 O O . PRO A 1 84 ? -18.421 -0.417 1.948 1.00 91.44 84 PRO A O 1
ATOM 673 N N . ASP A 1 85 ? -18.565 -1.329 4.001 1.00 91.25 85 ASP A N 1
ATOM 674 C CA . ASP A 1 85 ? -19.984 -1.022 4.203 1.00 91.25 85 ASP A CA 1
ATOM 675 C C . ASP A 1 85 ? -20.217 0.403 4.749 1.00 91.25 85 ASP A C 1
ATOM 677 O O . ASP A 1 85 ? -21.350 0.888 4.801 1.00 91.25 85 ASP A O 1
ATOM 681 N N . GLU A 1 86 ? -19.150 1.107 5.143 1.00 91.06 86 GLU A N 1
ATOM 682 C CA . GLU A 1 86 ? -19.198 2.473 5.667 1.00 91.06 86 GLU A CA 1
ATOM 683 C C . GLU A 1 86 ? -18.561 3.493 4.701 1.00 91.06 86 GLU A C 1
ATOM 685 O O . GLU A 1 86 ? -17.729 3.179 3.852 1.00 91.06 86 GLU A O 1
ATOM 690 N N . ALA A 1 87 ? -18.904 4.777 4.858 1.00 90.62 87 ALA A N 1
ATOM 691 C CA . ALA A 1 87 ? -18.352 5.843 4.019 1.00 90.62 87 ALA A CA 1
ATOM 692 C C . ALA A 1 87 ? -16.824 5.987 4.190 1.00 90.62 87 ALA A C 1
ATOM 694 O O . ALA A 1 87 ? -16.326 6.103 5.313 1.00 90.62 87 ALA A O 1
ATOM 695 N N . GLU A 1 88 ? -16.079 6.034 3.083 1.00 89.94 88 GLU A N 1
ATOM 696 C CA . GLU A 1 88 ? -14.607 6.053 3.082 1.00 89.94 88 GLU A CA 1
ATOM 697 C C . GLU A 1 88 ? -14.027 7.317 3.743 1.00 89.94 88 GLU A C 1
ATOM 699 O O . GLU A 1 88 ? -13.229 7.224 4.675 1.00 89.94 88 GLU A O 1
ATOM 704 N N . GLU A 1 89 ? -14.443 8.512 3.309 1.00 88.69 89 GLU A N 1
ATOM 705 C CA . GLU A 1 89 ? -13.876 9.791 3.764 1.00 88.69 89 GLU A CA 1
ATOM 706 C C . GLU A 1 89 ? -13.831 9.981 5.297 1.00 88.69 89 GLU A C 1
ATOM 708 O O . GLU A 1 89 ? -12.766 10.337 5.830 1.00 88.69 89 GLU A O 1
ATOM 713 N N . PRO A 1 90 ? -14.929 9.774 6.059 1.00 91.69 90 PRO A N 1
ATOM 714 C CA . PRO A 1 90 ? -14.901 9.956 7.508 1.00 91.69 90 PRO A CA 1
ATOM 715 C C . PRO A 1 90 ? -14.018 8.914 8.200 1.00 91.69 90 PRO A C 1
ATOM 717 O O . PRO A 1 90 ? -13.294 9.259 9.144 1.00 91.69 90 PRO A O 1
ATOM 720 N N . GLN A 1 91 ? -14.036 7.667 7.722 1.00 92.75 91 GLN A N 1
ATOM 721 C CA . GLN A 1 91 ? -13.201 6.599 8.260 1.00 92.75 91 GLN A CA 1
ATOM 722 C C . GLN A 1 91 ? -11.723 6.873 7.989 1.00 92.75 91 GLN A C 1
ATOM 724 O O . GLN A 1 91 ? -10.916 6.821 8.918 1.00 92.75 91 GLN A O 1
ATOM 729 N N . LEU A 1 92 ? -11.374 7.258 6.758 1.00 90.69 92 LEU A N 1
ATOM 730 C CA . LEU A 1 92 ? -10.020 7.628 6.367 1.00 90.69 92 LEU A CA 1
ATOM 731 C C . LEU A 1 92 ? -9.527 8.776 7.245 1.00 90.69 92 LEU A C 1
ATOM 733 O O . LEU A 1 92 ? -8.495 8.658 7.900 1.00 90.69 92 LEU A O 1
ATOM 737 N N . LYS A 1 93 ? -10.297 9.860 7.379 1.00 90.56 93 LYS A N 1
ATOM 738 C CA . LYS A 1 93 ? -9.925 10.996 8.236 1.00 90.56 93 LYS A CA 1
ATOM 739 C C . LYS A 1 93 ? -9.707 10.585 9.695 1.00 90.56 93 LYS A C 1
ATOM 741 O O . LYS A 1 93 ? -8.768 11.070 10.334 1.00 90.56 93 LYS A O 1
ATOM 746 N N . LYS A 1 94 ? -10.547 9.697 10.235 1.00 91.12 94 LYS A N 1
ATOM 747 C CA . LYS A 1 94 ? -10.403 9.148 11.593 1.00 91.12 94 LYS A CA 1
ATOM 748 C C . LYS A 1 94 ? -9.140 8.297 11.716 1.00 91.12 94 LYS A C 1
ATOM 750 O O . LYS A 1 94 ? -8.366 8.492 12.654 1.00 91.12 94 LYS A O 1
ATOM 755 N N . TRP A 1 95 ? -8.893 7.418 10.751 1.00 91.50 95 TRP A N 1
ATOM 756 C CA . TRP A 1 95 ? -7.718 6.555 10.708 1.00 91.50 95 TRP A CA 1
ATOM 757 C C . TRP A 1 95 ? -6.429 7.371 10.636 1.00 91.50 95 TRP A C 1
ATOM 759 O O . TRP A 1 95 ? -5.506 7.151 11.418 1.00 91.50 95 TRP A O 1
ATOM 769 N N . LEU A 1 96 ? -6.403 8.382 9.768 1.00 88.44 96 LEU A N 1
ATOM 770 C CA . LEU A 1 96 ? -5.292 9.307 9.576 1.00 88.44 96 LEU A CA 1
ATOM 771 C C . LEU A 1 96 ? -4.967 10.111 10.846 1.00 88.44 96 LEU A C 1
ATOM 773 O O . LEU A 1 96 ? -3.803 10.441 11.072 1.00 88.44 96 LEU A O 1
ATOM 777 N N . ARG A 1 97 ? -5.969 10.418 11.680 1.00 87.44 97 ARG A N 1
ATOM 778 C CA . ARG A 1 97 ? -5.786 11.065 12.991 1.00 87.44 97 ARG A CA 1
ATOM 779 C C . ARG A 1 97 ? -5.273 10.099 14.058 1.00 87.44 97 ARG A C 1
ATOM 781 O O . ARG A 1 97 ? -4.450 10.494 14.877 1.00 87.44 97 ARG A O 1
ATOM 788 N N . ALA A 1 98 ? -5.747 8.854 14.049 1.00 86.56 98 ALA A N 1
ATOM 789 C CA . ALA A 1 98 ? -5.310 7.813 14.981 1.00 86.56 98 ALA A CA 1
ATOM 790 C C . ALA A 1 98 ? -3.882 7.314 14.690 1.00 86.56 98 ALA A C 1
ATOM 792 O O . ALA A 1 98 ? -3.171 6.899 15.604 1.00 86.56 98 ALA A O 1
ATOM 793 N N . HIS A 1 99 ? -3.449 7.404 13.429 1.00 85.88 99 HIS A N 1
ATOM 794 C CA . HIS A 1 99 ? -2.133 6.984 12.954 1.00 85.88 99 HIS A CA 1
ATOM 795 C C . HIS A 1 99 ? -1.327 8.195 12.461 1.00 85.88 99 HIS A C 1
ATOM 797 O O . HIS A 1 99 ? -1.145 8.368 11.251 1.00 85.88 99 HIS A O 1
ATOM 803 N N . PRO A 1 100 ? -0.837 9.056 13.375 1.00 80.38 100 PRO A N 1
ATOM 804 C CA . PRO A 1 100 ? 0.001 10.177 12.989 1.00 80.38 100 PRO A CA 1
ATOM 805 C C . PRO A 1 100 ? 1.301 9.676 12.353 1.00 80.38 100 PRO A C 1
ATOM 807 O O . PRO A 1 100 ? 1.848 8.631 12.728 1.00 80.38 100 PRO A O 1
ATOM 810 N N . GLU A 1 101 ? 1.803 10.439 11.385 1.00 79.06 101 GLU A N 1
ATOM 811 C CA . GLU A 1 101 ? 3.106 10.176 10.791 1.00 79.06 101 GLU A CA 1
ATOM 812 C C . GLU A 1 101 ? 4.182 10.220 11.878 1.00 79.06 101 GLU A C 1
ATOM 814 O O . GLU A 1 101 ? 4.190 11.097 12.751 1.00 79.06 101 GLU A O 1
ATOM 819 N N . LYS A 1 102 ? 5.097 9.247 11.860 1.00 70.94 102 LYS A N 1
ATOM 820 C CA . LYS A 1 102 ? 6.248 9.293 12.757 1.00 70.94 102 LYS A CA 1
ATOM 821 C C . LYS A 1 102 ? 7.055 10.528 12.384 1.00 70.94 102 LYS A C 1
ATOM 823 O O . LYS A 1 102 ? 7.554 10.608 11.265 1.00 70.94 102 LYS A O 1
ATOM 828 N N . ARG A 1 103 ? 7.243 11.449 13.339 1.00 52.88 103 ARG A N 1
ATOM 829 C CA . ARG A 1 103 ? 8.263 12.501 13.212 1.00 52.88 103 ARG A CA 1
ATOM 830 C C . ARG A 1 103 ? 9.550 11.820 12.758 1.00 52.88 103 ARG A C 1
ATOM 832 O O . AR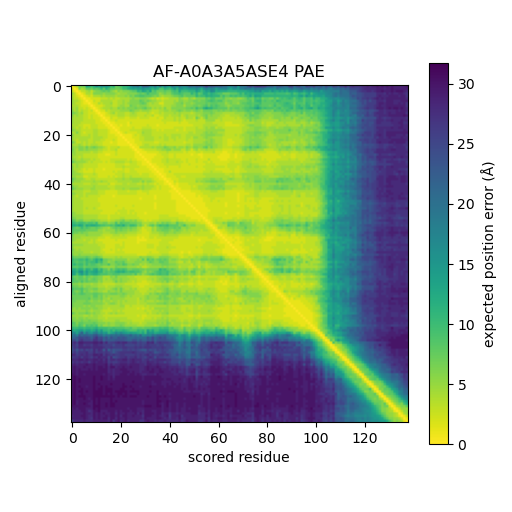G A 1 103 ? 9.926 10.807 13.351 1.00 52.88 103 ARG A O 1
ATOM 839 N N . ALA A 1 104 ? 10.176 12.336 11.703 1.00 51.12 104 ALA A N 1
ATOM 840 C CA . ALA A 1 104 ? 11.454 11.846 11.212 1.00 51.12 104 ALA A CA 1
ATOM 841 C C . ALA A 1 104 ? 12.492 11.987 12.333 1.00 51.12 104 ALA A C 1
ATOM 843 O O . ALA A 1 104 ? 13.136 13.019 12.495 1.00 51.12 104 ALA A O 1
ATOM 844 N N . ILE A 1 105 ? 12.604 10.957 13.167 1.00 42.56 105 ILE A N 1
ATOM 845 C CA . ILE A 1 105 ? 13.699 10.821 14.108 1.00 42.56 105 ILE A CA 1
ATOM 846 C C . ILE A 1 105 ? 14.924 10.662 13.215 1.00 42.56 105 ILE A C 1
ATOM 848 O O . ILE A 1 105 ? 15.038 9.673 12.484 1.00 42.56 105 ILE A O 1
ATOM 852 N N . SER A 1 106 ? 15.769 11.695 13.214 1.00 45.91 106 SER A N 1
ATOM 853 C CA . SER A 1 106 ? 17.039 11.719 12.496 1.00 45.91 106 SER A CA 1
ATOM 854 C C . SER A 1 106 ? 17.771 10.394 12.713 1.00 45.91 106 SER A C 1
ATOM 856 O O . SER A 1 106 ? 17.760 9.840 13.814 1.00 45.91 106 SER A O 1
ATOM 858 N N . GLU A 1 107 ? 18.414 9.883 11.664 1.00 49.78 107 GLU A N 1
ATOM 859 C CA . GLU A 1 107 ? 19.179 8.628 11.648 1.00 49.78 107 GLU A CA 1
ATOM 860 C C . GLU A 1 107 ? 20.117 8.472 12.866 1.00 49.78 107 GLU A C 1
ATOM 862 O O . GLU A 1 107 ? 20.333 7.369 13.370 1.00 49.78 107 GLU A O 1
ATOM 867 N N . LYS A 1 108 ? 20.557 9.607 13.423 1.00 45.66 108 LYS A N 1
ATOM 868 C CA . LYS A 1 108 ? 21.386 9.749 14.623 1.00 45.66 108 LYS A CA 1
ATOM 869 C C . LYS A 1 108 ? 20.776 9.187 15.922 1.00 45.66 108 LYS A C 1
ATOM 871 O O . LYS A 1 108 ? 21.529 8.792 16.806 1.00 45.66 108 LYS A O 1
ATOM 876 N N . GLU A 1 109 ? 19.452 9.105 16.060 1.00 49.47 109 GLU A N 1
ATOM 877 C CA . GLU A 1 109 ? 18.794 8.512 17.243 1.00 49.47 109 GLU A CA 1
ATOM 878 C C . GLU A 1 109 ? 18.443 7.024 17.071 1.00 49.47 109 GLU A C 1
ATOM 880 O O . GLU A 1 109 ? 18.272 6.310 18.061 1.00 49.47 109 GLU A O 1
ATOM 885 N N . ARG A 1 110 ? 18.406 6.516 15.829 1.00 51.59 110 ARG A N 1
ATOM 886 C CA . ARG A 1 110 ? 18.089 5.108 15.517 1.00 51.59 110 ARG A CA 1
ATOM 887 C C . ARG A 1 110 ? 19.153 4.128 16.030 1.00 51.59 110 ARG A C 1
ATOM 889 O O . ARG A 1 110 ? 18.841 2.964 16.256 1.00 51.59 110 ARG A O 1
ATOM 896 N N . ASN A 1 111 ? 20.383 4.601 16.244 1.00 46.91 111 ASN A N 1
ATOM 897 C CA . ASN A 1 111 ? 21.521 3.795 16.690 1.00 46.91 111 ASN A CA 1
ATOM 898 C C . ASN A 1 111 ? 21.789 3.864 18.208 1.00 46.91 111 ASN A C 1
ATOM 900 O O . ASN A 1 111 ? 22.911 3.618 18.643 1.00 46.91 111 ASN A O 1
ATOM 904 N N . ARG A 1 112 ? 20.805 4.215 19.049 1.00 51.44 112 ARG A N 1
ATOM 905 C CA . ARG A 1 112 ? 20.946 4.030 20.504 1.00 51.44 112 ARG A CA 1
ATOM 906 C C . ARG A 1 112 ? 20.554 2.588 20.848 1.00 51.44 112 ARG A C 1
ATOM 908 O O . ARG A 1 112 ? 19.359 2.296 20.886 1.00 51.44 112 ARG A O 1
ATOM 915 N N . PRO A 1 113 ? 21.505 1.665 21.094 1.00 47.94 113 PRO A N 1
ATOM 916 C CA . PRO A 1 113 ? 21.152 0.338 21.572 1.00 47.94 113 PRO A CA 1
ATOM 917 C C . PRO A 1 113 ? 20.439 0.482 22.918 1.00 47.94 113 PRO A C 1
ATOM 919 O O . PRO A 1 113 ? 20.929 1.169 23.817 1.00 47.94 113 PRO A O 1
ATOM 922 N N . ALA A 1 114 ? 19.291 -0.179 23.065 1.00 58.72 114 ALA A N 1
ATOM 923 C CA . ALA A 1 114 ? 18.594 -0.336 24.335 1.00 58.72 114 ALA A CA 1
ATOM 924 C C . ALA A 1 114 ? 19.422 -1.234 25.275 1.00 58.72 114 ALA A C 1
ATOM 926 O O . ALA A 1 114 ? 19.090 -2.386 25.533 1.00 58.72 114 ALA A O 1
ATOM 927 N N . ARG A 1 115 ? 20.552 -0.720 25.771 1.00 54.19 115 ARG A N 1
ATOM 928 C CA . ARG A 1 115 ? 21.251 -1.274 26.928 1.00 54.19 115 ARG A CA 1
ATOM 929 C C . ARG A 1 115 ? 20.585 -0.700 28.167 1.00 54.19 115 ARG A C 1
ATOM 931 O O . ARG A 1 115 ? 21.044 0.316 28.666 1.00 54.19 115 ARG A O 1
ATOM 938 N N . LEU A 1 116 ? 19.527 -1.332 28.667 1.00 55.03 116 LEU A N 1
ATOM 939 C CA . LEU A 1 116 ? 19.223 -1.250 30.094 1.00 55.03 116 LEU A CA 1
ATOM 940 C C . LEU A 1 116 ? 18.357 -2.430 30.558 1.00 55.03 116 LEU A C 1
ATOM 942 O O . LEU A 1 116 ? 17.361 -2.768 29.931 1.00 55.03 116 LEU A O 1
ATOM 946 N N . ALA A 1 117 ? 18.757 -2.966 31.713 1.00 50.88 117 ALA A N 1
ATOM 947 C CA . ALA A 1 117 ? 18.043 -3.872 32.613 1.00 50.88 117 ALA A CA 1
ATOM 948 C C . ALA A 1 117 ? 18.096 -5.388 32.338 1.00 50.88 117 ALA A C 1
ATOM 950 O O . ALA A 1 117 ? 17.099 -6.021 32.005 1.00 50.88 117 ALA A O 1
ATOM 951 N N . ARG A 1 118 ? 19.223 -6.008 32.718 1.00 45.28 118 ARG A N 1
ATOM 952 C CA . ARG A 1 118 ? 19.150 -7.198 33.588 1.00 45.28 118 ARG A CA 1
ATOM 953 C C . ARG A 1 118 ? 20.390 -7.342 34.476 1.00 45.28 118 ARG A C 1
ATOM 955 O O . ARG A 1 118 ? 21.133 -8.308 34.393 1.00 45.28 118 ARG A O 1
ATOM 962 N N . SER A 1 119 ? 20.569 -6.363 35.359 1.00 49.28 119 SER A N 1
ATOM 963 C CA . SER A 1 119 ? 21.369 -6.524 36.574 1.00 49.28 119 SER A CA 1
ATOM 964 C C . SER A 1 119 ? 20.402 -6.576 37.749 1.00 49.28 119 SER A C 1
ATOM 966 O O . SER A 1 119 ? 19.910 -5.538 38.180 1.00 49.28 119 SER A O 1
ATOM 968 N N . ARG A 1 120 ? 20.102 -7.772 38.259 1.00 51.25 120 ARG A N 1
ATOM 969 C CA . ARG A 1 120 ? 19.700 -7.938 39.659 1.00 51.25 120 ARG A CA 1
ATOM 970 C C . ARG A 1 120 ? 20.425 -9.141 40.233 1.00 51.25 120 ARG A C 1
ATOM 972 O O . ARG A 1 120 ? 20.087 -10.289 39.972 1.00 51.25 120 ARG A O 1
ATOM 979 N N . SER A 1 121 ? 21.456 -8.785 40.979 1.00 46.38 121 SER A N 1
ATOM 980 C CA . SER A 1 121 ? 22.156 -9.536 42.002 1.00 46.38 121 SER A CA 1
ATOM 981 C C . SER A 1 121 ? 21.185 -10.267 42.931 1.00 46.38 121 SER A C 1
ATOM 983 O O . SER A 1 121 ? 20.148 -9.725 43.313 1.00 46.38 121 SER A O 1
ATOM 985 N N . GLY A 1 122 ? 21.572 -11.473 43.330 1.00 41.78 122 GLY A N 1
ATOM 986 C CA . GLY A 1 122 ? 20.926 -12.266 44.368 1.00 41.78 122 GLY A CA 1
ATOM 987 C C . GLY A 1 122 ? 21.933 -13.257 44.935 1.00 41.78 122 GLY A C 1
ATOM 988 O O . GLY A 1 122 ? 21.795 -14.457 44.742 1.00 41.78 122 GLY A O 1
ATOM 989 N N . ALA A 1 123 ? 22.992 -12.732 45.553 1.00 46.47 123 ALA A N 1
ATOM 990 C CA . ALA A 1 123 ? 23.879 -13.505 46.405 1.00 46.47 123 ALA A CA 1
ATOM 991 C C . ALA A 1 123 ? 23.141 -13.813 47.714 1.00 46.47 123 ALA A C 1
ATOM 993 O O . ALA A 1 123 ? 22.745 -12.895 48.430 1.00 46.47 123 ALA A O 1
ATOM 994 N N . ALA A 1 124 ? 22.973 -15.093 48.022 1.00 44.75 124 ALA A N 1
ATOM 995 C CA . ALA A 1 124 ? 22.741 -15.564 49.378 1.00 44.75 124 ALA A CA 1
ATOM 996 C C . ALA A 1 124 ? 23.596 -16.817 49.573 1.00 44.75 124 ALA A C 1
ATOM 998 O O . ALA A 1 124 ? 23.241 -17.917 49.154 1.00 44.75 124 ALA A O 1
ATOM 999 N N . SER A 1 125 ? 24.769 -16.593 50.158 1.00 42.03 125 SER A N 1
ATOM 1000 C CA . SER A 1 125 ? 25.646 -17.613 50.712 1.00 42.03 125 SER A CA 1
ATOM 1001 C C . SER A 1 125 ? 24.897 -18.470 51.726 1.00 42.03 125 SER A C 1
ATOM 1003 O O . SER A 1 125 ? 24.179 -17.940 52.575 1.00 42.03 125 SER A O 1
ATOM 1005 N N . ARG A 1 126 ? 25.164 -19.775 51.722 1.00 42.84 126 ARG A N 1
ATOM 1006 C CA . ARG A 1 126 ? 25.195 -20.549 52.960 1.00 42.84 126 ARG A CA 1
ATOM 1007 C C . ARG A 1 126 ? 26.188 -21.694 52.827 1.00 42.84 126 ARG A C 1
ATOM 1009 O O . ARG A 1 126 ? 26.022 -22.603 52.023 1.00 42.84 126 ARG A O 1
ATOM 1016 N N . GLU A 1 127 ? 27.252 -21.543 53.598 1.00 42.81 127 GLU A N 1
ATOM 1017 C CA . GLU A 1 127 ? 28.298 -22.516 53.865 1.00 42.81 127 GLU A CA 1
ATOM 1018 C C . GLU A 1 127 ? 27.738 -23.729 54.619 1.00 42.81 127 GLU A C 1
ATOM 1020 O O . GLU A 1 127 ? 26.748 -23.598 55.343 1.00 42.81 127 GLU A O 1
ATOM 1025 N N . GLY A 1 128 ? 28.400 -24.885 54.509 1.00 36.72 128 GLY A N 1
ATOM 1026 C CA . GLY A 1 128 ? 28.156 -25.983 55.446 1.00 36.72 128 GLY A CA 1
ATOM 1027 C C . GLY A 1 128 ? 28.530 -27.380 54.960 1.00 36.72 128 GLY A C 1
ATOM 1028 O O . GLY A 1 128 ? 27.660 -28.128 54.546 1.00 36.72 128 GLY A O 1
ATOM 1029 N N . ALA A 1 129 ? 29.821 -27.696 55.074 1.00 42.56 129 ALA A N 1
ATOM 1030 C CA . ALA A 1 129 ? 30.393 -28.940 55.606 1.00 42.56 129 ALA A CA 1
ATOM 1031 C C . ALA A 1 129 ? 29.889 -30.333 55.147 1.00 42.56 129 ALA A C 1
ATOM 1033 O O . ALA A 1 129 ? 28.746 -30.736 55.338 1.00 42.56 129 ALA A O 1
ATOM 1034 N N . SER A 1 130 ? 30.870 -31.119 54.691 1.00 46.03 130 SER A N 1
ATOM 1035 C CA . SER A 1 130 ? 30.929 -32.581 54.613 1.00 46.03 130 SER A CA 1
ATOM 1036 C C . SER A 1 130 ? 30.238 -33.332 55.754 1.00 46.03 130 SER A C 1
ATOM 1038 O O . SER A 1 130 ? 30.415 -32.967 56.914 1.00 46.03 130 SER A O 1
ATOM 1040 N N . SER A 1 131 ? 29.624 -34.481 55.440 1.00 45.75 131 SER A N 1
ATOM 1041 C CA . SER A 1 131 ? 29.785 -35.746 56.187 1.00 45.75 131 SER A CA 1
ATOM 1042 C C . SER A 1 131 ? 29.170 -36.927 55.423 1.00 45.75 131 SER A C 1
ATOM 1044 O O . SER A 1 131 ? 28.003 -36.900 55.040 1.00 45.75 131 SER A O 1
ATOM 1046 N N . HIS A 1 132 ? 29.990 -37.957 55.201 1.00 54.31 132 HIS A N 1
ATOM 1047 C CA . HIS A 1 132 ? 29.612 -39.280 54.697 1.00 54.31 132 HIS A CA 1
ATOM 1048 C C . HIS A 1 132 ? 28.575 -39.977 55.597 1.00 54.31 132 HIS A C 1
ATOM 1050 O O . HIS A 1 132 ? 28.652 -39.833 56.818 1.00 54.31 132 HIS A O 1
ATOM 1056 N N . PRO A 1 133 ? 27.716 -40.853 55.050 1.00 66.69 133 PRO A N 1
ATOM 1057 C CA . PRO A 1 133 ? 27.132 -41.946 55.818 1.00 66.69 133 PRO A CA 1
ATOM 1058 C C . PRO A 1 133 ? 28.045 -43.198 55.802 1.00 66.69 133 PRO A C 1
ATOM 1060 O O . PRO A 1 133 ? 28.652 -43.498 54.769 1.00 66.69 133 PRO A O 1
ATOM 1063 N N . PRO A 1 134 ? 28.162 -43.940 56.921 1.00 56.06 134 PRO A N 1
ATOM 1064 C CA . PRO A 1 134 ? 28.917 -45.190 56.995 1.00 56.06 134 PRO A CA 1
ATOM 1065 C C . PRO A 1 134 ? 28.148 -46.374 56.385 1.00 56.06 134 PRO A C 1
ATOM 1067 O O . PRO A 1 134 ? 26.917 -46.411 56.381 1.00 56.06 134 PRO A O 1
ATOM 1070 N N . ALA A 1 135 ? 28.905 -47.357 55.897 1.00 53.16 135 ALA A N 1
ATOM 1071 C CA . ALA A 1 135 ? 28.406 -48.646 55.431 1.00 53.16 135 ALA A CA 1
ATOM 1072 C C . ALA A 1 135 ? 27.801 -49.482 56.577 1.00 53.16 135 ALA A C 1
ATOM 1074 O O . ALA A 1 135 ? 28.333 -49.452 57.689 1.00 53.16 135 ALA A O 1
ATOM 1075 N N . PRO A 1 136 ? 26.769 -50.299 56.314 1.00 62.62 136 PRO A N 1
ATOM 1076 C CA . PRO A 1 136 ? 26.434 -51.434 57.162 1.00 62.62 136 PRO A CA 1
ATOM 1077 C C . PRO A 1 136 ? 27.064 -52.731 56.611 1.00 62.62 136 PRO A C 1
ATOM 1079 O O . PRO A 1 136 ? 26.899 -53.049 55.434 1.00 62.62 136 PRO A O 1
ATOM 1082 N N . GLY A 1 137 ? 27.787 -53.467 57.467 1.00 53.06 137 GLY A N 1
ATOM 1083 C CA . GLY A 1 137 ? 28.069 -54.908 57.290 1.00 53.06 137 GLY A CA 1
ATOM 1084 C C . GLY A 1 137 ? 26.806 -55.753 57.544 1.00 53.06 137 GLY A C 1
ATOM 1085 O O . GLY A 1 137 ? 25.73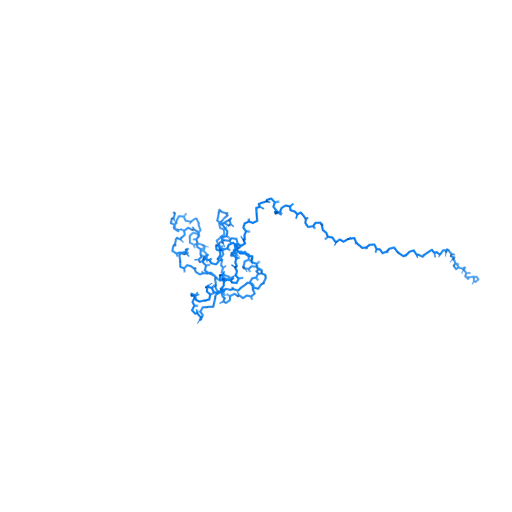1 -55.162 57.700 1.00 53.06 137 GLY A O 1
ATOM 1086 N N . PRO A 1 138 ? 26.863 -57.096 57.655 1.00 57.53 138 PRO A N 1
ATOM 1087 C CA . PRO A 1 138 ? 28.010 -57.988 57.894 1.00 57.53 138 PRO A CA 1
ATOM 1088 C C . PRO A 1 138 ? 28.630 -58.645 56.650 1.00 57.53 138 PRO A C 1
ATOM 1090 O O . PRO A 1 138 ? 27.946 -58.741 55.608 1.00 57.53 138 PRO A O 1
#

Radius of gyration: 27.4 Å; Cα contacts (8 Å, |Δi|>4): 145; chains: 1; bounding box: 51×70×78 Å

Foldseek 3Di:
DALVVDPCSVPAFAQQDPRHPVSQPDNKDFLPTDQDPDPVCCPQQLSVQSVLCNVQAPDRQAIAHNVRSNAQFDRHRHDGHHHPVDDDVVRVVVSCVVTDRPDPPDPVVVPPPPPDDDDDDDDDDDDDDDDDDDDDDD

Sequence (138 aa):
MNASDCRKYDTCNAPICPLDEQSLKCGIWYPDEEVCPIRDYVALPWVQSQRKIAKRSGRTDRYFTLSMLERNCTIRGGIEGLDPDEAEEPQLKKWLRAHPEKRAISEKERNRPARLARSRSGAASREGASSHPPAPGP

Secondary structure (DSSP, 8-state):
--GGG-TTGGG---SS-TT-HHHHHH-EE-TTS-----TTTTTSHHHHHHHHHHTT-S-SSSBEEHHHHSS-----TT---B-TTS-HHHHHHHHHHHSPPPP---HHHHT--------------------PPPPP--

Solvent-accessible surface area (backbone atoms only — not comparable to full-atom values): 8855 Å² total; per-residue (Å²): 120,56,45,84,76,40,98,48,53,96,76,55,74,27,57,54,37,99,43,26,72,64,30,54,74,74,23,55,44,37,47,80,55,56,66,63,81,52,75,87,52,46,72,38,69,33,50,43,37,48,61,49,40,46,73,28,39,83,54,59,86,22,35,40,43,50,77,62,32,60,44,62,40,83,90,49,80,66,48,76,51,45,57,84,92,48,70,60,69,67,47,50,55,50,49,54,65,75,48,52,64,57,74,84,72,54,74,84,64,74,72,62,76,88,83,78,86,89,84,79,88,81,89,76,87,78,87,80,81,89,79,84,84,83,86,80,83,136